Protein AF-A0A250G8C5-F1 (afdb_monomer_lite)

pLDDT: mean 76.11, std 16.51, range [38.34, 90.38]

Radius of gyration: 15.33 Å; chains: 1; bounding box: 30×49×36 Å

Foldseek 3Di:
DDPDDPDDDPPLPPCVPCVNPVVVLVVVCVVQVVVVHAAEAEDQDPVVQVSVVVSCVVVVRRYHYDHDDD

Organism: NCBI:txid28188

Sequence (70 aa):
MGKSSIYHVLDKPDFLNKSAVLEPALRQIKAAKAVGYKIEWLVSDERAVEHLIQYFKKNNVDIAVKLLKE

Secondary structure (DSSP, 8-state):
-------------GGG-HHHHHHHHHHHHHHHHHHTPPPEEEES-HHHHHHHHHHHHHTT---EEEE---

Structure (mmCIF, N/CA/C/O backbone):
data_AF-A0A250G8C5-F1
#
_entry.id   AF-A0A250G8C5-F1
#
loop_
_atom_site.group_PDB
_atom_site.id
_atom_site.type_symbol
_atom_site.label_atom_id
_atom_site.label_alt_id
_atom_site.label_comp_id
_atom_site.label_asym_id
_atom_site.label_entity_id
_atom_site.label_seq_id
_atom_site.pdbx_PDB_ins_code
_atom_site.Cartn_x
_atom_site.Cartn_y
_atom_site.Cartn_z
_atom_site.occupancy
_atom_site.B_iso_or_equiv
_atom_site.auth_seq_id
_atom_site.auth_comp_id
_atom_site.auth_asym_id
_atom_site.auth_atom_id
_atom_site.pdbx_PDB_model_num
ATOM 1 N N . MET A 1 1 ? 12.443 35.067 -25.971 1.00 38.34 1 MET A N 1
ATOM 2 C CA . MET A 1 1 ? 12.119 33.623 -25.930 1.00 38.34 1 MET A CA 1
ATOM 3 C C . MET A 1 1 ? 12.357 33.114 -24.519 1.00 38.34 1 MET A C 1
ATOM 5 O O . MET A 1 1 ? 13.496 33.082 -24.071 1.00 38.34 1 MET A O 1
ATOM 9 N N . GLY A 1 2 ? 11.274 32.871 -23.780 1.00 41.91 2 GLY A N 1
ATOM 10 C CA . GLY A 1 2 ? 11.319 32.517 -22.362 1.00 41.91 2 GLY A CA 1
ATOM 11 C C . GLY A 1 2 ? 11.833 31.097 -22.151 1.00 41.91 2 GLY A C 1
ATOM 12 O O . GLY A 1 2 ? 11.342 30.159 -22.772 1.00 41.91 2 GLY A O 1
ATOM 13 N N . LYS A 1 3 ? 12.820 30.962 -21.263 1.00 51.53 3 LYS A N 1
ATOM 14 C CA . LYS A 1 3 ? 13.290 29.695 -20.702 1.00 51.53 3 LYS A CA 1
ATOM 15 C C . LYS A 1 3 ? 12.128 29.065 -19.926 1.00 51.53 3 LYS A C 1
ATOM 17 O O . LYS A 1 3 ? 11.918 29.419 -18.771 1.00 51.53 3 LYS A O 1
ATOM 22 N N . SER A 1 4 ? 11.338 28.203 -20.563 1.00 44.88 4 SER A N 1
ATOM 23 C CA . SER A 1 4 ? 10.319 27.425 -19.857 1.00 44.88 4 SER A CA 1
ATOM 24 C C . SER A 1 4 ? 10.905 26.060 -19.526 1.00 44.88 4 SER A C 1
ATOM 26 O O . SER A 1 4 ? 11.210 25.254 -20.398 1.00 44.88 4 SER A O 1
ATOM 28 N N . SER A 1 5 ? 11.182 25.928 -18.238 1.00 39.75 5 SER A N 1
ATOM 29 C CA . SER A 1 5 ? 11.682 24.810 -17.460 1.00 39.75 5 SER A CA 1
ATOM 30 C C . SER A 1 5 ? 11.680 23.416 -18.089 1.00 39.75 5 SER A C 1
ATOM 32 O O . SER A 1 5 ? 10.642 22.841 -18.404 1.00 39.75 5 SER A O 1
ATOM 34 N N . ILE A 1 6 ? 12.866 22.807 -18.081 1.00 47.34 6 ILE A N 1
ATOM 35 C CA . ILE A 1 6 ? 13.057 21.357 -18.147 1.00 47.34 6 ILE A CA 1
ATOM 36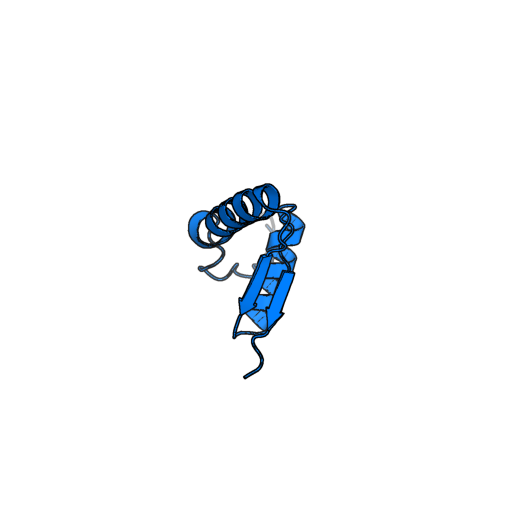 C C . ILE A 1 6 ? 12.614 20.780 -16.791 1.00 47.34 6 ILE A C 1
ATOM 38 O O . ILE A 1 6 ? 13.434 20.539 -15.905 1.00 47.34 6 ILE A O 1
ATOM 42 N N . TYR A 1 7 ? 11.307 20.656 -16.556 1.00 40.66 7 TYR A N 1
ATOM 43 C CA . TYR A 1 7 ? 10.825 19.967 -15.361 1.00 40.66 7 TYR A CA 1
ATOM 44 C C . TYR A 1 7 ? 10.883 18.454 -15.569 1.00 40.66 7 TYR A C 1
ATOM 46 O O . TYR A 1 7 ? 10.180 17.890 -16.399 1.00 40.66 7 TYR A O 1
ATOM 54 N N . HIS A 1 8 ? 11.762 17.858 -14.762 1.00 45.28 8 HIS A N 1
ATOM 55 C CA . HIS A 1 8 ? 11.885 16.464 -14.353 1.00 45.28 8 HIS A CA 1
ATOM 56 C C . HIS A 1 8 ? 10.562 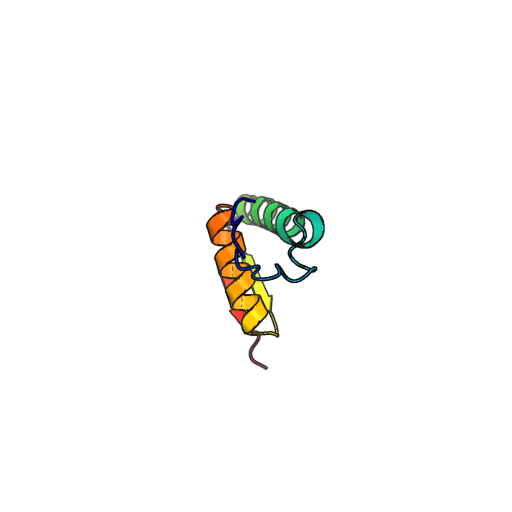15.681 -14.359 1.00 45.28 8 HIS A C 1
ATOM 58 O O . HIS A 1 8 ? 9.699 15.870 -13.502 1.00 45.28 8 HIS A O 1
ATOM 64 N N . VAL A 1 9 ? 10.470 14.729 -15.275 1.00 42.38 9 VAL A N 1
ATOM 65 C CA . VAL A 1 9 ? 9.528 13.611 -15.266 1.00 42.38 9 VAL A CA 1
ATOM 66 C C . VAL A 1 9 ? 10.474 12.409 -15.120 1.00 42.38 9 VAL A C 1
ATOM 68 O O . VAL A 1 9 ? 11.197 12.099 -16.048 1.00 42.38 9 VAL A O 1
ATOM 71 N N . LEU A 1 10 ? 10.759 11.836 -13.942 1.00 44.59 10 LEU A N 1
ATOM 72 C CA . LEU A 1 10 ? 9.843 11.001 -13.158 1.00 44.59 10 LEU A CA 1
ATOM 73 C C . LEU A 1 10 ? 8.631 10.583 -13.989 1.00 44.59 10 LEU A C 1
ATOM 75 O O . LEU A 1 10 ? 7.494 10.929 -13.667 1.00 44.59 10 LEU A O 1
ATOM 79 N N . ASP A 1 11 ? 8.908 9.884 -15.091 1.00 47.00 11 ASP A N 1
ATOM 80 C CA . ASP A 1 11 ? 7.925 9.090 -15.814 1.00 47.00 11 ASP A CA 1
ATOM 81 C C . ASP A 1 11 ? 7.209 8.243 -14.773 1.00 47.00 11 ASP A C 1
ATOM 83 O O . ASP A 1 11 ? 7.802 7.370 -14.140 1.00 47.00 11 ASP A O 1
ATOM 87 N N . LYS A 1 12 ? 5.939 8.562 -14.509 1.00 54.19 12 LYS A N 1
ATOM 88 C CA . LYS A 1 12 ? 5.078 7.627 -13.795 1.00 54.19 12 LYS A CA 1
ATOM 89 C C . LYS A 1 12 ? 5.059 6.390 -14.681 1.00 54.19 12 LYS A C 1
ATOM 91 O O . LYS A 1 12 ? 4.567 6.521 -15.800 1.00 54.19 12 LYS A O 1
ATOM 96 N N . PRO A 1 13 ? 5.585 5.239 -14.242 1.00 59.62 13 PRO A N 1
ATOM 97 C CA . PRO A 1 13 ? 5.523 4.049 -15.071 1.00 59.62 13 PRO A CA 1
ATOM 98 C C . PRO A 1 13 ? 4.067 3.805 -15.483 1.00 59.62 13 PRO A C 1
ATOM 100 O O . PRO A 1 13 ? 3.167 4.006 -14.666 1.00 59.62 13 PRO A O 1
ATOM 103 N N . ASP A 1 14 ? 3.829 3.423 -16.741 1.00 57.03 14 ASP A N 1
ATOM 104 C CA . ASP A 1 14 ? 2.493 3.349 -17.363 1.00 57.03 14 ASP A CA 1
ATOM 105 C C . ASP A 1 14 ? 1.451 2.579 -16.532 1.00 57.03 14 ASP A C 1
ATOM 107 O O . ASP A 1 14 ? 0.250 2.850 -16.598 1.00 57.03 14 ASP A O 1
ATOM 111 N N . PHE A 1 15 ? 1.892 1.648 -15.681 1.00 61.25 15 PHE A N 1
ATOM 112 C CA . PHE A 1 15 ? 1.009 0.926 -14.769 1.00 61.25 15 PHE A CA 1
ATOM 113 C C . PHE A 1 15 ? 0.356 1.826 -13.699 1.00 61.25 15 PHE A C 1
ATOM 115 O O . PHE A 1 15 ? -0.716 1.493 -13.209 1.00 61.25 15 PHE A O 1
ATOM 122 N N . LEU A 1 16 ? 0.934 2.986 -13.357 1.00 60.59 16 LEU A N 1
ATOM 123 C CA . LEU A 1 16 ? 0.377 3.968 -12.408 1.00 60.59 16 LEU A CA 1
ATOM 124 C C . LEU A 1 16 ? -0.734 4.845 -13.003 1.00 60.59 16 LEU A C 1
ATOM 126 O O . LEU A 1 16 ? -1.187 5.808 -12.361 1.00 60.59 16 LEU A O 1
ATOM 130 N N . ASN A 1 17 ? -1.198 4.534 -14.214 1.00 62.84 17 ASN A N 1
ATOM 131 C CA . ASN A 1 17 ? -2.438 5.089 -14.728 1.00 62.84 17 ASN A CA 1
ATOM 132 C C . ASN A 1 17 ? -3.556 4.868 -13.695 1.00 62.84 17 ASN A C 1
ATOM 134 O O . ASN A 1 17 ? -3.787 3.752 -13.229 1.00 62.84 17 ASN A O 1
ATOM 138 N N . LYS A 1 18 ? -4.226 5.961 -13.292 1.00 61.38 18 LYS A N 1
ATOM 139 C CA . LYS A 1 18 ? -5.186 5.989 -12.168 1.00 61.38 18 LYS A CA 1
ATOM 140 C C . LYS A 1 18 ? -6.168 4.812 -12.193 1.00 61.38 18 LYS A C 1
ATOM 142 O O . LYS A 1 18 ? -6.393 4.200 -11.156 1.00 61.38 18 LYS A O 1
ATOM 147 N N . SER A 1 19 ? -6.703 4.452 -13.353 1.00 68.19 19 SER A N 1
ATOM 148 C CA . SER A 1 19 ? -7.679 3.362 -13.468 1.00 68.19 19 SER A CA 1
ATOM 149 C C . SER A 1 19 ? -7.102 1.969 -13.193 1.00 68.19 19 SER A C 1
ATOM 151 O O . SER A 1 19 ? -7.806 1.123 -12.651 1.00 68.19 19 SER A O 1
ATOM 153 N N . ALA A 1 20 ? -5.827 1.720 -13.505 1.00 73.06 20 ALA A N 1
ATOM 154 C CA . ALA A 1 20 ? -5.215 0.401 -13.341 1.00 73.06 20 ALA A CA 1
ATOM 155 C C . ALA A 1 20 ? -4.800 0.107 -11.891 1.00 73.06 20 ALA A C 1
ATOM 157 O O . ALA A 1 20 ? -4.807 -1.048 -11.477 1.00 73.06 20 ALA A O 1
ATOM 158 N N . VAL A 1 21 ? -4.468 1.140 -11.108 1.00 79.62 21 VAL A N 1
ATOM 159 C CA . VAL A 1 21 ? -3.933 0.978 -9.742 1.00 79.62 21 VAL A CA 1
ATOM 160 C C . VAL A 1 21 ? -4.831 1.594 -8.674 1.00 79.62 21 VAL A C 1
ATOM 162 O O . VAL A 1 21 ? -5.110 0.949 -7.665 1.00 79.62 21 VAL A O 1
ATOM 165 N N . LEU A 1 22 ? -5.325 2.820 -8.876 1.00 80.38 22 LEU A N 1
ATOM 166 C CA . LEU A 1 22 ? -6.080 3.535 -7.845 1.00 80.38 22 LEU A CA 1
ATOM 167 C C . LEU A 1 22 ? -7.484 2.953 -7.658 1.00 80.38 22 LEU A C 1
ATOM 169 O O . LEU A 1 22 ? -7.930 2.787 -6.526 1.00 80.38 22 LEU A O 1
ATOM 173 N N . GLU A 1 23 ? -8.185 2.621 -8.744 1.00 84.50 23 GLU A N 1
ATOM 174 C CA . GLU A 1 23 ? -9.534 2.059 -8.629 1.00 84.50 23 GLU A CA 1
ATOM 175 C C . GLU A 1 23 ? -9.555 0.682 -7.946 1.00 84.50 23 GLU A C 1
ATOM 177 O O . GLU A 1 23 ? -10.360 0.507 -7.025 1.00 84.50 23 GLU A O 1
ATOM 182 N N . PRO A 1 24 ? -8.696 -0.296 -8.312 1.00 85.19 24 PRO A N 1
ATOM 183 C CA . PRO A 1 24 ? -8.627 -1.559 -7.583 1.00 85.19 24 PRO A CA 1
ATOM 184 C C . PRO A 1 24 ? -8.256 -1.366 -6.112 1.00 85.19 24 PRO A C 1
ATOM 186 O O . PRO A 1 24 ? -8.914 -1.949 -5.252 1.00 85.19 24 PRO A O 1
ATOM 189 N N . ALA A 1 25 ? -7.278 -0.502 -5.819 1.00 86.38 25 ALA A N 1
ATOM 190 C CA . ALA A 1 25 ? -6.870 -0.168 -4.457 1.00 86.38 25 ALA A CA 1
ATOM 191 C C . ALA A 1 25 ? -8.044 0.363 -3.615 1.00 86.38 25 ALA A C 1
ATOM 193 O O . ALA A 1 25 ? -8.318 -0.139 -2.524 1.00 86.38 25 ALA A O 1
ATOM 194 N N . LEU A 1 26 ? -8.799 1.332 -4.141 1.00 86.94 26 LEU A N 1
ATOM 195 C CA . LEU A 1 26 ? -9.962 1.899 -3.454 1.00 86.94 26 LEU A CA 1
ATOM 196 C C . LEU A 1 26 ? -11.076 0.866 -3.245 1.00 86.94 26 LEU A C 1
ATOM 198 O O . LEU A 1 26 ? -11.685 0.829 -2.173 1.00 86.94 26 LEU A O 1
ATOM 202 N N . ARG A 1 27 ? -11.332 0.003 -4.239 1.00 89.00 27 ARG A N 1
ATOM 203 C CA . ARG A 1 27 ? -12.310 -1.091 -4.116 1.00 89.00 27 ARG A CA 1
ATOM 204 C C . ARG A 1 27 ? -11.913 -2.075 -3.016 1.00 89.00 27 ARG A C 1
ATOM 206 O O . ARG A 1 27 ? -12.748 -2.418 -2.181 1.00 89.00 27 ARG A O 1
ATOM 213 N N . GLN A 1 28 ? -10.647 -2.482 -2.984 1.00 87.56 28 GLN A N 1
ATOM 214 C CA . GLN A 1 28 ? -10.120 -3.405 -1.979 1.00 87.56 28 GLN A CA 1
ATOM 215 C C . GLN A 1 28 ? -10.164 -2.808 -0.572 1.00 87.56 28 GLN A C 1
ATOM 217 O O . GLN A 1 28 ? -10.633 -3.475 0.344 1.00 87.56 28 GLN A O 1
ATOM 222 N N . ILE A 1 29 ? -9.780 -1.539 -0.396 1.00 89.19 29 ILE A N 1
ATOM 223 C CA . ILE A 1 29 ? -9.902 -0.853 0.899 1.00 89.19 29 ILE A CA 1
ATOM 224 C C . ILE A 1 29 ? -11.354 -0.802 1.357 1.00 89.19 29 ILE A C 1
ATOM 226 O O . ILE A 1 29 ? -11.634 -1.054 2.525 1.00 89.19 29 ILE A O 1
ATOM 230 N N . LYS A 1 30 ? -12.289 -0.463 0.462 1.00 88.38 30 LYS A N 1
ATOM 231 C CA . LYS A 1 30 ? -13.710 -0.391 0.816 1.00 88.38 30 LYS A CA 1
ATOM 232 C C . LYS A 1 30 ? -14.224 -1.747 1.307 1.00 88.38 30 LYS A C 1
ATOM 234 O O . LYS A 1 30 ? -14.914 -1.793 2.321 1.00 88.38 30 LYS A O 1
ATOM 239 N N . ALA A 1 31 ? -13.857 -2.829 0.621 1.00 87.38 31 ALA A N 1
ATOM 240 C CA . ALA A 1 31 ? -14.205 -4.187 1.026 1.00 87.38 31 ALA A CA 1
ATOM 241 C C . ALA A 1 31 ? -13.537 -4.582 2.354 1.00 87.38 31 ALA A C 1
ATOM 243 O O . ALA A 1 31 ? -14.212 -5.062 3.257 1.00 87.38 31 ALA A O 1
ATOM 244 N N . ALA A 1 32 ? -12.240 -4.320 2.516 1.00 86.69 32 ALA A N 1
ATOM 245 C CA . ALA A 1 32 ? -11.508 -4.663 3.732 1.00 86.69 32 ALA A CA 1
ATOM 246 C C . ALA A 1 32 ? -12.000 -3.882 4.955 1.00 86.69 32 ALA A C 1
ATOM 248 O O . ALA A 1 32 ? -12.196 -4.475 6.012 1.00 86.69 32 ALA A O 1
ATOM 249 N N . LYS A 1 33 ? -12.300 -2.584 4.806 1.00 85.38 33 LYS A N 1
ATOM 250 C CA . LYS A 1 33 ? -12.888 -1.753 5.870 1.00 85.38 33 LYS A CA 1
ATOM 251 C C . LYS A 1 33 ? -14.241 -2.275 6.339 1.00 85.38 33 LYS 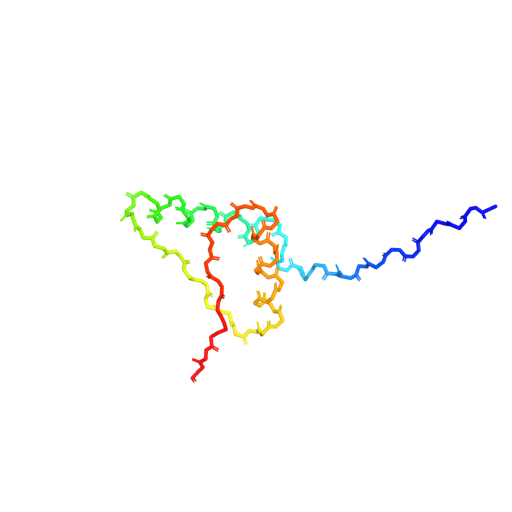A C 1
ATOM 253 O O . LYS A 1 33 ? -14.514 -2.211 7.531 1.00 85.38 33 LYS A O 1
ATOM 258 N N . ALA A 1 34 ? -15.060 -2.816 5.435 1.00 87.25 34 ALA A N 1
ATOM 259 C CA . ALA A 1 34 ? -16.350 -3.400 5.801 1.00 87.25 34 ALA A CA 1
ATOM 260 C C . ALA A 1 34 ? -16.212 -4.636 6.712 1.00 87.25 34 ALA A C 1
ATOM 262 O O . ALA A 1 34 ? -17.159 -4.978 7.413 1.00 87.25 34 ALA A O 1
ATOM 263 N N . VAL A 1 35 ? -15.041 -5.282 6.719 1.00 89.00 35 VAL A N 1
ATOM 264 C CA . VAL A 1 35 ? -14.766 -6.519 7.470 1.00 89.00 35 VAL A CA 1
ATOM 265 C C . VAL A 1 35 ? -13.648 -6.324 8.516 1.00 89.00 35 VAL A C 1
ATOM 267 O O . VAL A 1 35 ? -13.270 -7.259 9.211 1.00 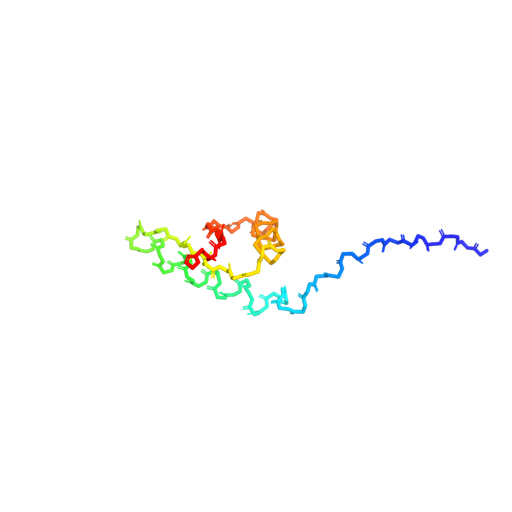89.00 35 VAL A O 1
ATOM 270 N N . GLY A 1 36 ? -13.118 -5.104 8.670 1.00 87.00 36 GLY A N 1
ATOM 271 C CA . GLY A 1 36 ? -12.051 -4.784 9.629 1.00 87.00 36 GLY A CA 1
ATOM 272 C C . GLY A 1 36 ? -10.655 -5.299 9.253 1.00 87.00 36 GLY A C 1
ATOM 273 O O . GLY A 1 36 ? -9.777 -5.370 10.112 1.00 87.00 36 GLY A O 1
ATOM 274 N N . TYR A 1 37 ? -10.426 -5.654 7.989 1.00 85.81 37 TYR A N 1
ATOM 275 C CA . TYR A 1 37 ? -9.135 -6.147 7.509 1.00 85.81 37 TYR A CA 1
ATOM 276 C C . TYR A 1 37 ? -8.218 -5.031 6.998 1.00 85.81 37 TYR A C 1
ATOM 278 O O . TYR A 1 37 ? -8.661 -3.945 6.618 1.00 85.81 37 TYR A O 1
ATOM 286 N N . LYS A 1 38 ? -6.916 -5.331 6.959 1.00 84.31 38 LYS A N 1
ATOM 287 C CA . LYS A 1 38 ? -5.881 -4.494 6.339 1.00 84.31 38 LYS A CA 1
ATOM 288 C C . LYS A 1 38 ? -5.484 -5.081 4.986 1.00 84.31 38 LYS A C 1
ATOM 290 O O . LYS A 1 38 ? -5.411 -6.299 4.846 1.00 84.31 38 LYS A O 1
ATOM 295 N N . ILE A 1 39 ? -5.229 -4.217 4.005 1.00 88.56 39 ILE A N 1
ATOM 296 C CA . ILE A 1 39 ? -4.778 -4.616 2.666 1.00 88.56 39 ILE A CA 1
ATOM 297 C C . ILE A 1 39 ? -3.257 -4.493 2.586 1.00 88.56 39 ILE A C 1
ATOM 299 O O . ILE A 1 39 ? -2.697 -3.442 2.910 1.00 88.56 39 ILE A O 1
ATOM 303 N N . GLU A 1 40 ? -2.616 -5.554 2.096 1.00 90.38 40 GLU A N 1
ATOM 304 C CA . GLU A 1 40 ? -1.198 -5.565 1.745 1.00 90.38 40 GLU A CA 1
ATOM 305 C C . GLU A 1 40 ? -1.021 -5.923 0.261 1.00 90.38 40 GLU A C 1
ATOM 307 O O . GLU A 1 40 ? -1.647 -6.859 -0.236 1.00 90.38 40 GLU A O 1
ATOM 312 N N . TRP A 1 41 ? -0.181 -5.175 -0.455 1.00 90.38 41 TRP A N 1
ATOM 313 C CA . TRP A 1 41 ? 0.226 -5.454 -1.831 1.00 90.38 41 TRP A CA 1
ATOM 314 C C . TRP A 1 41 ? 1.657 -5.970 -1.847 1.00 90.38 41 TRP A C 1
ATOM 316 O O . TRP A 1 41 ? 2.577 -5.273 -1.417 1.00 90.38 41 TRP A O 1
ATOM 326 N N . LEU A 1 42 ? 1.832 -7.183 -2.365 1.00 88.56 42 LEU A N 1
ATOM 327 C CA . LEU A 1 42 ? 3.138 -7.782 -2.604 1.00 88.56 42 LEU A CA 1
ATOM 328 C C . LEU A 1 42 ? 3.547 -7.500 -4.047 1.00 88.56 42 LEU A C 1
ATOM 330 O O . LEU A 1 42 ? 2.815 -7.826 -4.979 1.00 88.56 42 LEU A O 1
ATOM 334 N N . VAL A 1 43 ? 4.701 -6.869 -4.221 1.00 87.12 43 VAL A N 1
ATOM 335 C CA . VAL A 1 43 ? 5.207 -6.430 -5.524 1.00 87.12 43 VAL A CA 1
ATOM 336 C C . VAL A 1 43 ? 6.601 -7.003 -5.704 1.00 87.12 43 VAL A C 1
ATOM 338 O O . VAL A 1 43 ? 7.400 -6.930 -4.783 1.00 87.12 43 VAL A O 1
ATOM 341 N N . SER A 1 44 ? 6.901 -7.586 -6.860 1.00 86.19 44 SER A N 1
ATOM 342 C CA . SER A 1 44 ? 8.190 -8.242 -7.132 1.00 86.19 44 SER A CA 1
ATOM 343 C C . SER A 1 44 ? 9.315 -7.276 -7.523 1.00 86.19 44 SER A C 1
ATOM 345 O O . SER A 1 44 ? 10.480 -7.655 -7.513 1.00 86.19 44 SER A O 1
ATOM 347 N N . ASP A 1 45 ? 8.979 -6.035 -7.874 1.00 82.75 45 ASP A N 1
ATOM 348 C CA . ASP A 1 45 ? 9.934 -4.997 -8.266 1.00 82.75 45 ASP A CA 1
ATOM 349 C C . ASP A 1 45 ? 10.073 -3.943 -7.156 1.00 82.75 45 ASP A C 1
ATOM 351 O O . ASP A 1 45 ? 9.100 -3.296 -6.759 1.00 82.75 45 ASP A O 1
ATOM 355 N N . GLU A 1 46 ? 11.297 -3.757 -6.660 1.00 83.25 46 GLU A N 1
ATOM 356 C CA . GLU A 1 46 ? 11.611 -2.826 -5.571 1.00 83.25 46 GLU A CA 1
ATOM 357 C C . GLU A 1 46 ? 11.340 -1.358 -5.933 1.00 83.25 46 GLU A C 1
ATOM 359 O O . GLU A 1 46 ? 10.829 -0.598 -5.108 1.00 83.25 46 GLU A O 1
ATOM 364 N N . ARG A 1 47 ? 11.592 -0.955 -7.183 1.00 81.44 47 ARG A N 1
ATOM 365 C CA . ARG A 1 47 ? 11.307 0.413 -7.639 1.00 81.44 47 ARG A CA 1
ATOM 366 C C . ARG A 1 47 ? 9.800 0.634 -7.678 1.00 81.44 47 ARG A C 1
ATOM 368 O O . ARG A 1 47 ? 9.308 1.679 -7.253 1.00 81.44 47 ARG A O 1
ATOM 375 N N . ALA A 1 48 ? 9.044 -0.362 -8.140 1.00 81.94 48 ALA A N 1
ATOM 376 C CA . ALA A 1 48 ? 7.587 -0.301 -8.155 1.00 81.94 48 ALA A CA 1
ATOM 377 C C . ALA A 1 48 ? 6.992 -0.191 -6.740 1.00 81.94 48 ALA A C 1
ATOM 379 O O . ALA A 1 48 ? 6.024 0.551 -6.562 1.00 81.94 48 ALA A O 1
ATOM 380 N N . VAL A 1 49 ? 7.584 -0.851 -5.733 1.00 86.19 49 VAL A N 1
ATOM 381 C CA . VAL A 1 49 ? 7.198 -0.688 -4.317 1.00 86.19 49 VAL A CA 1
ATOM 382 C C . VAL A 1 49 ? 7.303 0.775 -3.900 1.00 86.19 49 VAL A C 1
ATOM 384 O O . VAL A 1 49 ? 6.325 1.347 -3.416 1.00 86.19 49 VAL A O 1
ATOM 387 N N . GLU A 1 50 ? 8.458 1.404 -4.120 1.00 86.25 50 GLU A N 1
ATOM 388 C CA . GLU A 1 50 ? 8.678 2.796 -3.721 1.00 86.25 50 GLU A CA 1
ATOM 389 C C . GLU A 1 50 ? 7.703 3.747 -4.429 1.00 86.25 50 GLU A C 1
ATOM 391 O O . GLU A 1 50 ? 7.049 4.579 -3.787 1.00 86.25 50 GLU A O 1
ATOM 396 N N . HIS A 1 51 ? 7.527 3.579 -5.742 1.00 84.00 51 HIS A N 1
ATOM 397 C CA . HIS A 1 51 ? 6.590 4.384 -6.519 1.00 84.00 51 HIS A CA 1
ATOM 398 C C . HIS A 1 51 ? 5.141 4.238 -6.032 1.00 84.00 51 HIS A C 1
ATOM 400 O O . HIS A 1 51 ? 4.431 5.241 -5.923 1.00 84.00 51 HIS A O 1
ATOM 406 N N . LEU A 1 52 ? 4.701 3.020 -5.700 1.00 85.25 52 LEU A N 1
ATOM 407 C CA . LEU A 1 52 ? 3.353 2.755 -5.191 1.00 85.25 52 LEU A CA 1
ATOM 408 C C . LEU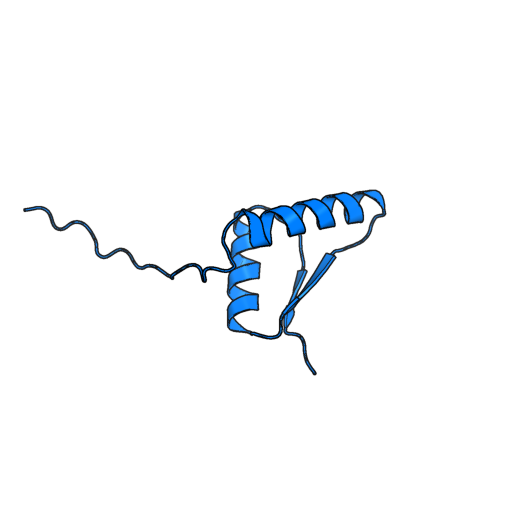 A 1 52 ? 3.139 3.336 -3.792 1.00 85.25 52 LEU A C 1
ATOM 410 O O . LEU A 1 52 ? 2.093 3.937 -3.549 1.00 85.25 52 LEU A O 1
ATOM 414 N N . ILE A 1 53 ? 4.129 3.243 -2.899 1.00 88.38 53 ILE A N 1
ATOM 415 C CA . ILE A 1 53 ? 4.063 3.857 -1.563 1.00 88.38 53 ILE A CA 1
ATOM 416 C C . ILE A 1 53 ? 3.854 5.368 -1.687 1.00 88.38 53 ILE A C 1
ATOM 418 O O . ILE A 1 53 ? 2.934 5.926 -1.083 1.00 88.38 53 ILE A O 1
ATOM 422 N N . GLN A 1 54 ? 4.672 6.042 -2.500 1.00 86.81 54 GLN A N 1
ATOM 423 C CA . GLN A 1 54 ? 4.547 7.488 -2.703 1.00 86.81 54 GLN A CA 1
ATOM 424 C C . GLN A 1 54 ? 3.214 7.851 -3.368 1.00 86.81 54 GLN A C 1
ATOM 426 O O . GLN A 1 54 ? 2.568 8.836 -2.996 1.00 86.81 54 GLN A O 1
ATOM 431 N N . TYR A 1 55 ? 2.768 7.039 -4.327 1.00 84.88 55 TYR A N 1
ATOM 432 C CA . TYR A 1 55 ? 1.501 7.235 -5.016 1.00 84.88 55 TYR A CA 1
ATOM 433 C C . TYR A 1 55 ? 0.299 7.112 -4.072 1.00 84.88 55 TYR A C 1
ATOM 435 O O . TYR A 1 55 ? -0.568 7.989 -4.068 1.00 84.88 55 TYR A O 1
ATOM 443 N N . PHE A 1 56 ? 0.246 6.073 -3.239 1.00 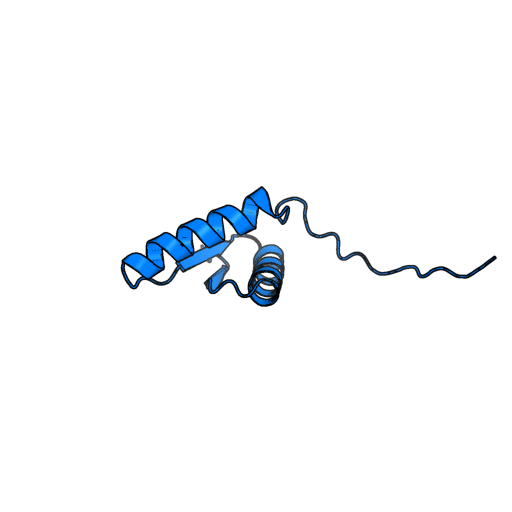87.19 56 PHE A N 1
ATOM 444 C CA . PHE A 1 56 ? -0.836 5.875 -2.277 1.00 87.19 56 PHE A CA 1
ATOM 445 C C . PHE A 1 56 ? -0.830 6.932 -1.179 1.00 87.19 56 PHE A C 1
ATOM 447 O O . PHE A 1 56 ? -1.884 7.504 -0.893 1.00 87.19 56 PHE A O 1
ATOM 454 N N . LYS A 1 57 ? 0.349 7.307 -0.668 1.00 87.19 57 LYS A N 1
ATOM 455 C CA . LYS A 1 57 ? 0.491 8.413 0.288 1.00 87.19 57 LYS A CA 1
ATOM 456 C C . LYS A 1 57 ? -0.063 9.724 -0.275 1.00 87.19 57 LYS A C 1
ATOM 458 O O . LYS A 1 57 ? -0.827 10.406 0.399 1.00 87.19 57 LYS A O 1
ATOM 463 N N . LYS A 1 58 ? 0.253 10.055 -1.532 1.00 85.88 58 LYS A N 1
ATOM 464 C CA . LYS A 1 58 ? -0.254 11.267 -2.199 1.00 85.88 58 LYS A CA 1
ATOM 465 C C . LYS A 1 58 ? -1.774 11.264 -2.392 1.00 85.88 58 LYS A C 1
ATOM 467 O O . LYS A 1 58 ? -2.383 12.330 -2.402 1.00 85.88 58 LYS A O 1
ATOM 472 N N . ASN A 1 59 ? -2.381 10.091 -2.567 1.00 83.50 59 ASN A N 1
ATOM 473 C CA . ASN A 1 59 ? -3.824 9.943 -2.772 1.00 83.50 59 ASN A CA 1
ATOM 474 C C . ASN A 1 59 ? -4.589 9.604 -1.475 1.00 83.50 59 ASN A C 1
ATOM 476 O O . ASN A 1 59 ? -5.780 9.316 -1.549 1.00 83.50 59 ASN A O 1
ATOM 480 N N . ASN A 1 60 ? -3.937 9.650 -0.303 1.00 85.56 60 ASN A N 1
ATOM 481 C CA . ASN A 1 60 ? -4.515 9.271 0.996 1.00 85.56 60 ASN A CA 1
ATOM 482 C C . ASN A 1 60 ? -5.126 7.856 1.003 1.00 85.56 60 ASN A C 1
ATOM 484 O O . ASN A 1 60 ? -6.204 7.619 1.550 1.00 85.56 60 ASN A O 1
ATOM 488 N N . VAL A 1 61 ? -4.438 6.915 0.360 1.00 85.38 61 VAL A N 1
ATOM 489 C CA . VAL A 1 61 ? -4.840 5.512 0.251 1.00 85.38 61 VAL A CA 1
ATOM 490 C C . VAL A 1 61 ? -4.069 4.703 1.292 1.00 85.38 61 VAL A C 1
ATOM 492 O O . VAL A 1 61 ? -2.843 4.654 1.258 1.00 85.38 61 VAL A O 1
ATOM 495 N N . ASP A 1 62 ? -4.791 4.081 2.223 1.00 86.06 62 ASP A N 1
ATOM 496 C CA . ASP A 1 62 ? -4.222 3.277 3.312 1.00 86.06 62 ASP A CA 1
ATOM 497 C C . ASP A 1 62 ? -4.041 1.814 2.870 1.00 86.06 62 ASP A C 1
ATOM 499 O O . ASP A 1 62 ? -4.918 0.972 3.071 1.00 86.06 62 ASP A O 1
ATOM 503 N N . ILE A 1 63 ? -2.930 1.544 2.176 1.00 86.81 63 ILE A N 1
ATOM 504 C CA . ILE A 1 63 ? -2.497 0.209 1.733 1.00 86.81 63 ILE A CA 1
ATOM 505 C C . ILE A 1 63 ? -1.026 0.030 2.093 1.00 86.81 63 ILE A C 1
ATOM 507 O O . ILE A 1 63 ? -0.194 0.877 1.761 1.00 86.81 63 ILE A O 1
ATOM 511 N N . ALA A 1 64 ? -0.690 -1.097 2.720 1.00 89.12 64 ALA A N 1
ATOM 512 C CA . ALA A 1 64 ? 0.703 -1.478 2.910 1.00 89.12 64 ALA A CA 1
ATOM 513 C C . ALA A 1 64 ? 1.251 -2.072 1.607 1.00 89.12 64 ALA A C 1
ATOM 515 O O . ALA A 1 64 ? 0.658 -2.989 1.049 1.00 89.12 64 ALA A O 1
ATOM 516 N N . VAL A 1 65 ? 2.390 -1.584 1.126 1.00 90.00 65 VAL A N 1
ATOM 517 C CA . VAL A 1 65 ? 3.073 -2.150 -0.048 1.00 90.00 65 VAL A CA 1
ATOM 518 C C . VAL A 1 65 ? 4.392 -2.747 0.418 1.00 90.00 65 VAL A C 1
ATOM 520 O O . VAL A 1 65 ? 5.147 -2.087 1.134 1.00 90.00 65 VAL A O 1
ATOM 523 N N . LYS A 1 66 ? 4.661 -3.998 0.048 1.00 90.19 66 LYS A N 1
ATOM 524 C CA . LYS A 1 66 ? 5.874 -4.728 0.425 1.00 90.19 66 LYS A CA 1
ATOM 525 C C . LYS A 1 66 ? 6.496 -5.384 -0.800 1.00 90.19 66 LYS A C 1
ATOM 527 O O . LYS A 1 66 ? 5.790 -5.829 -1.703 1.00 90.19 66 LYS A O 1
ATOM 532 N N . LEU A 1 67 ? 7.823 -5.476 -0.790 1.00 89.25 67 LEU A N 1
ATOM 533 C CA . LEU A 1 67 ? 8.547 -6.309 -1.741 1.00 89.25 67 LEU A CA 1
ATOM 534 C C . LEU A 1 67 ? 8.199 -7.777 -1.467 1.00 89.25 67 LEU A C 1
ATOM 536 O O . LEU A 1 67 ? 8.307 -8.235 -0.325 1.00 89.25 67 LEU A O 1
ATOM 540 N N . LEU A 1 68 ? 7.774 -8.493 -2.504 1.00 87.00 68 LEU A N 1
ATOM 541 C CA . LEU A 1 68 ? 7.637 -9.940 -2.469 1.00 87.00 68 LEU A CA 1
ATOM 542 C C . LEU A 1 68 ? 9.045 -10.525 -2.343 1.00 87.00 68 LEU A C 1
ATOM 544 O O . LEU A 1 68 ? 9.851 -10.405 -3.261 1.00 87.00 68 LEU A O 1
ATOM 548 N N . LYS A 1 69 ? 9.347 -11.104 -1.183 1.00 77.25 69 LYS A N 1
ATOM 549 C CA . LYS A 1 69 ? 10.568 -11.882 -0.978 1.00 77.25 69 LYS A CA 1
ATOM 550 C C . LYS A 1 69 ? 10.226 -13.335 -1.287 1.00 77.25 69 LYS A C 1
ATOM 552 O O . LYS A 1 69 ? 9.324 -13.870 -0.642 1.00 77.25 69 LYS A O 1
ATOM 557 N N . GLU A 1 70 ? 10.875 -13.892 -2.305 1.00 62.88 70 GLU A N 1
ATOM 558 C CA . GLU A 1 70 ? 10.853 -15.333 -2.599 1.00 62.88 70 GLU A CA 1
ATOM 559 C C . GLU A 1 70 ? 11.491 -16.145 -1.464 1.00 62.88 70 GLU A C 1
ATOM 561 O O . GLU A 1 70 ? 12.434 -15.627 -0.815 1.00 62.88 70 GLU A O 1
#